Protein AF-A0A3D0V8C4-F1 (afdb_monomer)

Mean predicted aligned error: 8.17 Å

Secondary structure (DSSP, 8-state):
--GGG-BS---S-SS--SSSTTS-HHHHHHHHHTTHHHHHHTT--SEEEEEETTEEEEEEE-HHHHTTT-EEEEHHHHHHH-HHHHHHHTTSSS-TTSSHHHHHHHHH----EEEE--TT----S-EEEEEE--STTBPP-----

Nearest PDB structures (foldseek):
  4dn7-assembly1_B  TM=8.079E-01  e=2.703E-06  Methanosarcina mazei Go1
  5awf-assembly1_A  TM=8.847E-01  e=8.350E-05  Escherichia coli K-12
  5awg-assembly2_E  TM=8.746E-01  e=7.817E-05  Escherichia coli K-12
  5awf-assembly2_E  TM=8.867E-01  e=1.161E-04  Escherichia coli K-12
  5awg-assembly1_A  TM=8.619E-01  e=6.004E-05  Escherichia coli K-12

Structure (mmCIF, N/CA/C/O backbone):
data_AF-A0A3D0V8C4-F1
#
_entry.id   AF-A0A3D0V8C4-F1
#
loop_
_atom_site.group_PDB
_atom_site.id
_atom_site.type_symbol
_atom_site.label_atom_id
_atom_site.label_alt_id
_atom_site.label_comp_id
_atom_site.label_asym_id
_atom_site.label_entity_id
_atom_site.label_seq_id
_atom_site.pdbx_PDB_ins_code
_atom_site.Cartn_x
_atom_site.Cartn_y
_atom_site.Cartn_z
_atom_site.occupancy
_atom_site.B_iso_or_equiv
_atom_site.auth_seq_id
_atom_site.auth_comp_id
_atom_site.auth_asym_id
_atom_site.auth_atom_id
_atom_site.pdbx_PDB_model_num
ATOM 1 N N . ILE A 1 1 ? 7.780 2.989 -25.542 1.00 63.59 1 ILE A N 1
ATOM 2 C CA . ILE A 1 1 ? 8.418 2.446 -24.324 1.00 63.59 1 ILE A CA 1
ATOM 3 C C . ILE A 1 1 ? 9.055 1.133 -24.725 1.00 63.59 1 ILE A C 1
ATOM 5 O O . ILE A 1 1 ? 8.341 0.278 -25.242 1.00 63.59 1 ILE A O 1
ATOM 9 N N . ASP A 1 2 ? 10.371 1.038 -24.578 1.00 76.38 2 ASP A N 1
ATOM 10 C CA . ASP A 1 2 ? 11.096 -0.217 -24.735 1.00 76.38 2 ASP A CA 1
ATOM 11 C C . ASP A 1 2 ? 11.171 -0.888 -23.363 1.00 76.38 2 ASP A C 1
ATOM 13 O O . ASP A 1 2 ? 11.753 -0.332 -22.434 1.00 76.38 2 ASP A O 1
ATOM 17 N N . PHE A 1 3 ? 10.485 -2.019 -23.223 1.00 73.94 3 PHE A N 1
ATOM 18 C CA . PHE A 1 3 ? 10.324 -2.705 -21.944 1.00 73.94 3 PHE A CA 1
ATOM 19 C C . PHE A 1 3 ? 11.578 -3.497 -21.557 1.00 73.94 3 PHE A C 1
ATOM 21 O O . PHE A 1 3 ? 11.842 -3.649 -20.369 1.00 73.94 3 PHE A O 1
ATOM 28 N N . ASP A 1 4 ? 12.399 -3.896 -22.531 1.00 77.75 4 ASP A N 1
ATOM 29 C CA . ASP A 1 4 ? 13.630 -4.661 -22.291 1.00 77.75 4 ASP A CA 1
ATOM 30 C C . ASP A 1 4 ? 14.714 -3.815 -21.597 1.00 77.75 4 ASP A C 1
ATOM 32 O O . ASP A 1 4 ? 15.652 -4.347 -21.005 1.00 77.75 4 ASP A O 1
ATOM 36 N N . ASN A 1 5 ? 14.563 -2.488 -21.633 1.00 77.31 5 ASN A N 1
ATOM 37 C CA . ASN A 1 5 ? 15.463 -1.519 -21.010 1.00 77.31 5 ASN A CA 1
ATOM 38 C C . ASN A 1 5 ? 14.967 -0.998 -19.645 1.00 77.31 5 ASN A C 1
ATOM 40 O O . ASN A 1 5 ? 15.590 -0.102 -19.072 1.00 77.31 5 ASN A O 1
ATOM 44 N N . ILE A 1 6 ? 13.862 -1.536 -19.113 1.00 72.00 6 ILE A N 1
ATOM 45 C CA . ILE A 1 6 ? 13.305 -1.126 -17.816 1.00 72.00 6 ILE A CA 1
ATOM 46 C C . ILE A 1 6 ? 13.843 -2.027 -16.707 1.00 72.00 6 ILE A C 1
ATOM 48 O O . ILE A 1 6 ? 13.784 -3.254 -16.788 1.00 72.00 6 ILE A O 1
ATOM 52 N N . LYS A 1 7 ? 14.306 -1.418 -15.612 1.00 68.31 7 LYS A N 1
ATOM 53 C CA . LYS A 1 7 ? 14.525 -2.147 -14.359 1.00 68.31 7 LYS A CA 1
ATOM 54 C C . LYS A 1 7 ? 13.193 -2.267 -13.621 1.00 68.31 7 LYS A C 1
ATOM 56 O O . LYS A 1 7 ? 12.633 -1.259 -13.197 1.00 68.31 7 LYS A O 1
ATOM 61 N N . TYR A 1 8 ? 12.699 -3.497 -13.501 1.00 74.88 8 TYR A N 1
ATOM 62 C CA . TYR A 1 8 ? 11.405 -3.813 -12.879 1.00 74.88 8 TYR A CA 1
ATOM 63 C C . TYR A 1 8 ? 11.434 -3.839 -11.352 1.00 74.88 8 TYR A C 1
ATOM 65 O O . TYR A 1 8 ? 10.387 -3.762 -10.725 1.00 74.88 8 TYR A O 1
ATOM 73 N N . PHE A 1 9 ? 12.622 -3.970 -10.765 1.00 67.06 9 PHE A N 1
ATOM 74 C CA . PHE A 1 9 ? 12.807 -3.994 -9.324 1.00 67.06 9 PHE A CA 1
ATOM 75 C C . PHE A 1 9 ? 14.164 -3.389 -8.977 1.00 67.06 9 PHE A C 1
ATOM 77 O O . PHE A 1 9 ? 15.188 -3.764 -9.561 1.00 67.06 9 PHE A O 1
ATOM 84 N N . VAL A 1 10 ? 14.174 -2.458 -8.030 1.00 63.00 10 VAL A N 1
ATOM 85 C CA . VAL A 1 10 ? 15.388 -1.844 -7.488 1.00 63.00 10 VAL A CA 1
ATOM 86 C C . VAL A 1 10 ? 15.229 -1.755 -5.976 1.00 63.00 10 VAL A C 1
ATOM 88 O O . VAL A 1 10 ? 14.312 -1.102 -5.486 1.00 63.00 10 VAL A O 1
ATOM 91 N N . ARG A 1 11 ? 16.138 -2.399 -5.232 1.00 59.59 11 ARG A N 1
ATOM 92 C CA . ARG A 1 11 ? 16.220 -2.205 -3.779 1.00 59.59 11 ARG A CA 1
ATOM 93 C C . ARG A 1 11 ? 16.910 -0.888 -3.489 1.00 59.59 11 ARG A C 1
ATOM 95 O O . ARG A 1 11 ? 18.038 -0.675 -3.936 1.00 59.59 11 ARG A O 1
ATOM 102 N N . SER A 1 12 ? 16.243 -0.034 -2.732 1.00 53.59 12 SER A N 1
ATOM 103 C CA . SER A 1 12 ? 16.799 1.223 -2.240 1.00 53.59 12 SER A CA 1
ATOM 104 C C . SER A 1 12 ? 17.583 1.067 -0.947 1.00 53.59 12 SER A C 1
ATOM 106 O O . SER A 1 12 ? 18.472 1.872 -0.678 1.00 53.59 12 SER A O 1
ATOM 108 N N . THR A 1 13 ? 17.271 0.052 -0.141 1.00 55.66 13 THR A N 1
ATOM 109 C CA . THR A 1 13 ? 17.910 -0.185 1.155 1.00 55.66 13 THR A CA 1
ATOM 110 C C . THR A 1 13 ? 18.109 -1.684 1.383 1.00 55.66 13 THR A C 1
ATOM 112 O O . THR A 1 13 ? 17.425 -2.521 0.805 1.00 55.66 13 THR A O 1
ATOM 115 N N . GLU A 1 14 ? 19.084 -2.066 2.214 1.00 54.50 14 GLU A N 1
ATOM 116 C CA . GLU A 1 14 ? 19.248 -3.480 2.596 1.00 54.50 14 GLU A CA 1
ATOM 117 C C . GLU A 1 14 ? 18.218 -3.929 3.649 1.00 54.50 14 GLU A C 1
ATOM 119 O O . GLU A 1 14 ? 18.060 -5.131 3.875 1.00 54.50 14 GLU A O 1
ATOM 124 N N . LYS A 1 15 ? 17.546 -2.981 4.322 1.00 58.66 15 LYS A N 1
ATOM 125 C CA . LYS A 1 15 ? 16.597 -3.224 5.419 1.00 58.66 15 LYS A CA 1
ATOM 126 C C . LYS A 1 15 ? 15.486 -2.170 5.444 1.00 58.66 15 LYS A C 1
ATOM 128 O O . LYS A 1 15 ? 15.733 -1.006 5.124 1.00 58.66 15 LYS A O 1
ATOM 133 N N . GLN A 1 16 ? 14.294 -2.583 5.878 1.00 62.38 16 GLN A N 1
ATOM 134 C CA . GLN A 1 16 ? 13.219 -1.674 6.283 1.00 62.38 16 GLN A CA 1
ATOM 135 C C . GLN A 1 16 ? 13.609 -0.974 7.592 1.00 62.38 16 GLN A C 1
ATOM 137 O O . GLN A 1 16 ? 14.170 -1.615 8.487 1.00 62.38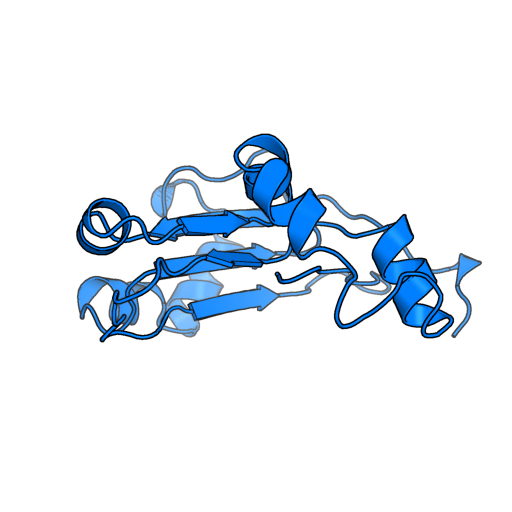 16 GLN A O 1
ATOM 142 N N . ALA A 1 17 ? 13.341 0.329 7.697 1.00 66.81 17 ALA A N 1
ATOM 143 C CA . ALA A 1 17 ? 13.559 1.069 8.932 1.00 66.81 17 ALA A CA 1
ATOM 144 C C . ALA A 1 17 ? 12.388 0.806 9.887 1.00 66.81 17 ALA A C 1
ATOM 146 O O . ALA A 1 17 ? 11.228 0.918 9.497 1.00 66.81 17 ALA A O 1
ATOM 147 N N . ALA A 1 18 ? 12.693 0.441 11.133 1.00 66.75 18 ALA A N 1
ATOM 148 C CA . ALA A 1 18 ? 11.670 0.212 12.153 1.00 66.75 18 ALA A CA 1
ATOM 149 C C . ALA A 1 18 ? 11.218 1.521 12.814 1.00 66.75 18 ALA A C 1
ATOM 151 O O . ALA A 1 18 ? 10.103 1.613 13.318 1.00 66.75 18 ALA A O 1
ATOM 152 N N . THR A 1 19 ? 12.093 2.527 12.826 1.00 70.44 19 THR A N 1
ATOM 153 C CA . THR A 1 19 ? 11.845 3.832 13.439 1.00 70.44 19 THR A CA 1
ATOM 154 C C . THR A 1 19 ? 12.251 4.963 12.500 1.00 70.44 19 THR A C 1
ATOM 156 O O . THR A 1 19 ? 12.998 4.766 11.538 1.00 70.44 19 THR A O 1
ATOM 159 N N . TRP A 1 20 ? 11.770 6.172 12.786 1.00 72.00 20 TRP A N 1
ATOM 160 C CA . TRP A 1 20 ? 12.139 7.369 12.033 1.00 72.00 20 TRP A CA 1
ATOM 161 C C . TRP A 1 20 ? 13.653 7.631 12.067 1.00 72.00 20 TRP A C 1
ATOM 163 O O . TRP A 1 20 ? 14.251 8.051 11.075 1.00 72.00 20 TRP A O 1
ATOM 173 N N . GLU A 1 21 ? 14.296 7.362 13.203 1.00 76.19 21 GLU A N 1
ATOM 174 C CA . GLU A 1 21 ? 15.732 7.545 13.403 1.00 76.19 21 GLU A CA 1
ATOM 175 C C . GLU A 1 21 ? 16.576 6.574 12.566 1.00 76.19 21 GLU A C 1
ATOM 177 O O . GLU A 1 21 ? 17.690 6.935 12.166 1.00 76.19 21 GLU A O 1
ATOM 182 N N . ASP A 1 22 ? 16.024 5.393 12.267 1.00 75.75 22 ASP A N 1
ATOM 183 C CA . ASP A 1 22 ? 16.650 4.345 11.455 1.00 75.75 22 ASP A CA 1
ATOM 184 C C . ASP A 1 22 ? 16.625 4.657 9.948 1.00 75.75 22 ASP A C 1
ATOM 186 O O . ASP A 1 22 ? 17.295 3.979 9.165 1.00 75.75 22 ASP A O 1
ATOM 190 N N . LEU A 1 23 ? 15.880 5.684 9.518 1.00 73.88 23 LEU A N 1
ATOM 191 C CA . LEU A 1 23 ? 15.827 6.074 8.112 1.00 73.88 23 LEU A CA 1
ATOM 192 C C . LEU A 1 23 ? 17.164 6.676 7.643 1.00 73.88 23 LEU A C 1
ATOM 194 O O . LEU A 1 23 ? 17.728 7.543 8.330 1.00 73.88 23 LEU A O 1
ATOM 198 N N . PRO A 1 24 ? 17.636 6.310 6.434 1.00 77.81 24 PRO A N 1
ATOM 199 C CA . PRO A 1 24 ? 18.729 7.003 5.761 1.00 77.81 24 PRO A CA 1
ATOM 200 C C . PRO A 1 24 ? 18.534 8.525 5.755 1.00 77.81 24 PRO A C 1
ATOM 202 O O . PRO A 1 24 ? 17.416 9.036 5.637 1.00 77.81 24 PRO A O 1
ATOM 205 N N . GLU A 1 25 ? 19.632 9.262 5.918 1.00 78.81 25 GLU A N 1
ATOM 206 C CA . GLU A 1 25 ? 19.615 10.717 6.111 1.00 78.81 25 GLU A CA 1
ATOM 207 C C . GLU A 1 25 ? 18.964 11.465 4.933 1.00 78.81 25 GLU A C 1
ATOM 209 O O . GLU A 1 25 ? 18.209 12.417 5.124 1.00 78.81 25 GLU A O 1
ATOM 214 N N . ASP A 1 26 ? 19.194 11.009 3.705 1.00 76.06 26 ASP A N 1
ATOM 215 C CA . ASP A 1 26 ? 18.615 11.561 2.479 1.00 76.06 26 ASP A CA 1
ATOM 216 C C . ASP A 1 26 ? 17.085 11.390 2.409 1.00 76.06 26 ASP A C 1
ATOM 218 O O . ASP A 1 26 ? 16.364 12.322 2.019 1.00 76.06 26 ASP A O 1
ATOM 222 N N . ILE A 1 27 ? 16.579 10.233 2.846 1.00 75.25 27 ILE A N 1
ATOM 223 C CA . ILE A 1 27 ? 15.142 9.942 2.935 1.00 75.25 27 ILE A CA 1
ATOM 224 C C . ILE A 1 27 ? 14.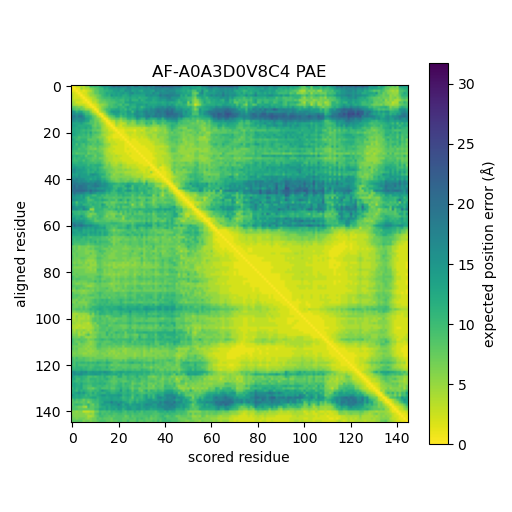504 10.818 4.015 1.00 75.25 27 ILE A C 1
ATOM 226 O O . ILE A 1 27 ? 13.549 11.549 3.736 1.00 75.25 27 ILE A O 1
ATOM 230 N N . ARG A 1 28 ? 15.090 10.829 5.215 1.00 77.88 28 ARG A N 1
ATOM 231 C CA . ARG A 1 28 ? 14.624 11.618 6.363 1.00 77.88 28 ARG A CA 1
ATOM 232 C C . ARG A 1 28 ? 14.526 13.106 6.038 1.00 77.88 28 ARG A C 1
ATOM 234 O O . ARG A 1 28 ? 13.466 13.701 6.203 1.00 77.88 28 ARG A O 1
ATOM 241 N N . ASN A 1 29 ? 15.586 13.682 5.470 1.00 82.69 29 ASN A N 1
ATOM 242 C CA . ASN A 1 29 ? 15.630 15.087 5.054 1.00 82.69 29 ASN A CA 1
ATOM 243 C C . ASN A 1 29 ? 14.539 15.436 4.035 1.00 82.69 29 ASN A C 1
ATOM 245 O O . ASN A 1 29 ? 14.057 16.568 3.976 1.00 82.69 29 ASN A O 1
ATOM 249 N N . THR A 1 30 ? 14.160 14.483 3.186 1.00 79.19 30 THR A N 1
ATOM 250 C CA . THR A 1 30 ? 13.060 14.698 2.249 1.00 79.19 30 THR A CA 1
ATOM 251 C C . THR A 1 30 ? 11.728 14.696 2.978 1.00 79.19 30 THR A C 1
ATOM 253 O O . THR A 1 30 ? 10.920 15.596 2.763 1.00 79.19 30 THR A O 1
ATOM 256 N N . TYR A 1 31 ? 11.487 13.710 3.833 1.00 76.62 31 TYR A N 1
ATOM 257 C CA . TYR A 1 31 ? 10.224 13.606 4.552 1.00 76.62 31 TYR A CA 1
ATOM 258 C C . TYR A 1 31 ? 10.014 14.777 5.525 1.00 76.62 31 TYR A C 1
ATOM 260 O O . TYR A 1 31 ? 8.888 15.254 5.661 1.00 76.62 31 TYR A O 1
ATOM 268 N N . GLU A 1 32 ? 11.086 15.326 6.106 1.00 81.25 32 GLU A N 1
ATOM 269 C CA . GLU A 1 32 ? 11.041 16.595 6.846 1.00 81.25 32 GLU A CA 1
ATOM 270 C C . GLU A 1 32 ? 10.567 17.758 5.967 1.00 81.25 32 GLU A C 1
ATOM 272 O O . GLU A 1 32 ? 9.676 18.503 6.366 1.00 81.25 32 GLU A O 1
ATOM 277 N N . LYS A 1 33 ? 11.093 17.892 4.742 1.00 81.56 33 LYS A N 1
ATOM 278 C CA . LYS A 1 33 ? 10.651 18.934 3.793 1.00 81.56 33 LYS A CA 1
ATOM 279 C C . LYS A 1 33 ? 9.203 18.761 3.342 1.00 81.56 33 LYS A C 1
ATOM 281 O O . LYS A 1 33 ? 8.561 19.750 3.003 1.00 81.56 33 LYS A O 1
ATOM 286 N N . LEU A 1 34 ? 8.709 17.526 3.311 1.00 74.69 34 LEU A N 1
ATOM 287 C CA . LEU A 1 34 ? 7.309 17.218 3.021 1.00 74.69 34 LEU A CA 1
ATOM 288 C C . LEU A 1 34 ? 6.389 17.463 4.229 1.00 74.69 34 LEU A C 1
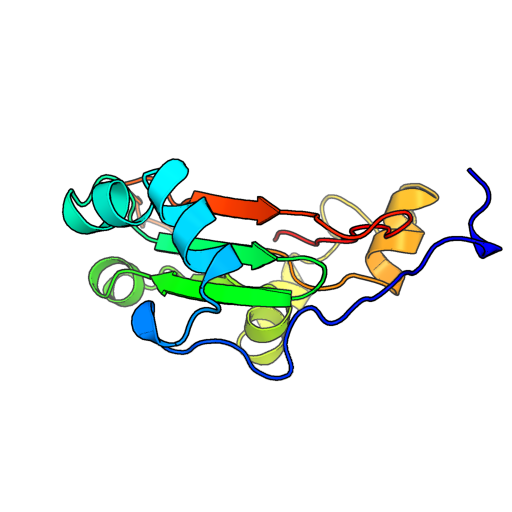ATOM 290 O O . LEU A 1 34 ? 5.173 17.424 4.070 1.00 74.69 34 LEU A O 1
ATOM 294 N N . GLY A 1 35 ? 6.943 17.726 5.416 1.00 74.75 35 GLY A N 1
ATOM 295 C CA . GLY A 1 35 ? 6.172 17.979 6.633 1.00 74.75 35 GLY A CA 1
ATOM 296 C C . GLY A 1 35 ? 5.566 16.723 7.264 1.00 74.75 35 GLY A C 1
ATOM 297 O O . GLY A 1 35 ? 4.672 16.841 8.099 1.00 74.75 35 GLY A O 1
ATOM 298 N N . ILE A 1 36 ? 6.047 15.524 6.909 1.00 75.38 36 ILE A N 1
ATOM 299 C CA . ILE A 1 36 ? 5.499 14.250 7.411 1.00 75.38 36 ILE A CA 1
ATOM 300 C C . ILE A 1 36 ? 5.576 14.160 8.950 1.00 75.38 36 ILE A C 1
ATOM 302 O O . ILE A 1 36 ? 4.536 13.925 9.569 1.00 75.38 36 ILE A O 1
ATOM 306 N N . PRO A 1 37 ? 6.720 14.452 9.609 1.00 72.62 37 PRO A N 1
ATOM 307 C CA . PRO A 1 37 ? 6.804 14.392 11.073 1.00 72.62 37 PRO A CA 1
ATOM 308 C C . PRO A 1 37 ? 5.870 15.370 11.780 1.00 72.62 37 PRO A C 1
ATOM 310 O O . PRO A 1 37 ? 5.379 15.101 12.874 1.00 72.62 37 PRO A O 1
ATOM 313 N N . GLU A 1 38 ? 5.653 16.543 11.184 1.00 73.31 38 GLU A N 1
ATOM 314 C CA . GLU A 1 38 ? 4.765 17.556 11.747 1.00 73.31 38 GLU A CA 1
ATOM 315 C C . GLU A 1 38 ? 3.302 17.125 11.623 1.00 73.31 38 GLU A C 1
ATOM 317 O O . GLU A 1 38 ? 2.544 17.275 12.584 1.00 73.31 38 GLU A O 1
ATOM 322 N N . ALA A 1 39 ? 2.924 16.526 10.490 1.00 68.50 39 ALA A N 1
ATOM 323 C CA . ALA A 1 39 ? 1.598 15.962 10.278 1.00 68.50 39 ALA A CA 1
ATOM 324 C C . ALA A 1 39 ? 1.296 14.821 11.265 1.00 68.50 39 ALA A C 1
ATOM 326 O O . ALA A 1 39 ? 0.213 14.805 11.859 1.00 68.50 39 ALA A O 1
ATOM 327 N N . GLU A 1 40 ? 2.257 13.920 11.503 1.00 67.94 40 GLU A N 1
ATOM 328 C CA . GLU A 1 40 ? 2.132 12.840 12.491 1.00 67.94 40 GLU A CA 1
ATOM 329 C C . GLU A 1 40 ? 2.020 13.382 13.923 1.00 67.94 40 GLU A C 1
ATOM 331 O O . GLU A 1 40 ? 1.068 13.057 14.638 1.00 67.94 40 GLU A O 1
ATOM 336 N N . ARG A 1 41 ? 2.930 14.277 14.346 1.00 69.06 41 ARG A N 1
ATOM 337 C CA . ARG A 1 41 ? 2.899 14.879 15.697 1.00 69.06 41 ARG A CA 1
ATOM 338 C C . ARG A 1 41 ? 1.627 15.677 15.957 1.00 69.06 41 ARG A C 1
ATOM 340 O O . ARG A 1 41 ? 1.099 15.645 17.067 1.00 69.06 41 ARG A O 1
ATOM 347 N N . SER A 1 42 ? 1.129 16.378 14.942 1.00 65.88 42 SER A N 1
ATOM 348 C CA . SER A 1 42 ? -0.099 17.175 15.024 1.00 65.88 42 SER A CA 1
ATOM 349 C C . SER A 1 42 ? -1.367 16.323 14.928 1.00 65.88 42 SER A C 1
ATOM 351 O O . SER A 1 42 ? -2.467 16.871 14.987 1.00 65.88 42 SER A O 1
ATOM 353 N N . ARG A 1 43 ? -1.233 14.992 14.794 1.00 61.28 43 ARG A N 1
ATOM 354 C CA . ARG A 1 43 ? -2.335 14.036 14.587 1.00 61.28 43 ARG A CA 1
ATOM 355 C C . ARG A 1 43 ? -3.225 14.394 13.392 1.00 61.28 43 ARG A C 1
ATOM 357 O O . ARG A 1 43 ? -4.418 14.101 13.402 1.00 61.28 43 ARG A O 1
ATOM 364 N N . LEU A 1 44 ? -2.653 15.035 12.374 1.00 58.53 44 LEU A N 1
ATOM 365 C CA . LEU A 1 44 ? -3.358 15.392 11.139 1.00 58.53 44 LEU A CA 1
ATOM 366 C C . LEU A 1 44 ? -3.523 14.186 10.207 1.00 58.53 44 LEU A C 1
ATOM 368 O O . LEU A 1 44 ? -4.354 14.217 9.303 1.00 58.53 44 LEU A O 1
ATOM 372 N N . VAL A 1 45 ? -2.742 13.132 10.441 1.00 56.53 45 VAL A N 1
ATOM 373 C CA . VAL A 1 45 ? -2.771 11.861 9.716 1.00 56.53 45 VAL A CA 1
ATOM 374 C C . VAL A 1 45 ? -2.823 10.711 10.712 1.00 56.53 45 VAL A C 1
ATOM 376 O O . VAL A 1 45 ? -2.242 10.807 11.796 1.00 56.53 45 VAL A O 1
ATOM 379 N N . SER A 1 46 ? -3.543 9.642 10.368 1.00 54.31 46 SER A N 1
ATOM 380 C CA . SER A 1 46 ? -3.697 8.482 11.261 1.00 54.31 46 SER A CA 1
ATOM 381 C C . SER A 1 46 ? -2.898 7.249 10.870 1.00 54.31 46 SER A C 1
ATOM 383 O O . SER A 1 46 ? -2.864 6.268 11.611 1.00 54.31 46 SER A O 1
ATOM 385 N N . GLY A 1 47 ? -2.203 7.333 9.748 1.00 58.34 47 GLY A N 1
ATOM 386 C CA . GLY A 1 47 ? -1.167 6.393 9.386 1.00 58.34 47 GLY A CA 1
ATOM 387 C C . GLY A 1 47 ? -0.349 6.961 8.244 1.00 58.34 47 GLY A C 1
ATOM 388 O O . GLY A 1 47 ? -0.901 7.635 7.365 1.00 58.34 47 GLY A O 1
ATOM 389 N N . VAL A 1 48 ? 0.949 6.681 8.269 1.00 61.66 48 VAL A N 1
ATOM 390 C CA . VAL A 1 48 ? 1.883 7.026 7.203 1.00 61.66 48 VAL A CA 1
ATOM 391 C C . VAL A 1 48 ? 2.564 5.752 6.727 1.00 61.66 48 VAL A C 1
ATOM 393 O O . VAL A 1 48 ? 3.287 5.099 7.476 1.00 61.66 48 VAL A O 1
ATOM 396 N N . ALA A 1 49 ? 2.341 5.412 5.460 1.00 59.50 49 ALA A N 1
ATOM 397 C CA . ALA A 1 49 ? 3.1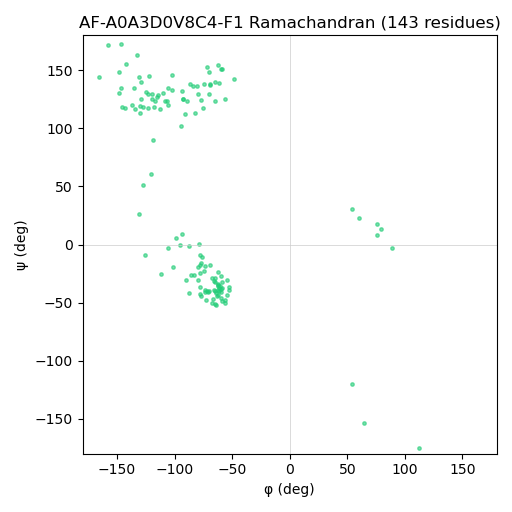58 4.442 4.743 1.00 59.50 49 ALA A CA 1
ATOM 398 C C . ALA A 1 49 ? 4.030 5.209 3.751 1.00 59.50 49 ALA A C 1
ATOM 400 O O . ALA A 1 49 ? 3.515 5.966 2.927 1.00 59.50 49 ALA A O 1
ATOM 401 N N . ALA A 1 50 ? 5.344 5.047 3.836 1.00 61.41 50 ALA A N 1
ATOM 402 C CA . ALA A 1 50 ? 6.274 5.716 2.947 1.00 61.41 50 ALA A CA 1
ATOM 403 C C . ALA A 1 50 ? 7.060 4.677 2.144 1.00 61.41 50 ALA A C 1
ATOM 405 O O . ALA A 1 50 ? 7.786 3.846 2.695 1.00 61.41 50 ALA A O 1
ATOM 406 N N . GLN A 1 51 ? 6.890 4.729 0.827 1.00 59.38 51 GLN A N 1
ATOM 407 C CA . GLN A 1 51 ? 7.564 3.881 -0.139 1.00 59.38 51 GLN A CA 1
ATOM 408 C C . GLN A 1 51 ? 8.636 4.669 -0.876 1.00 59.38 51 GLN A C 1
ATOM 410 O O . GLN A 1 51 ? 8.416 5.793 -1.341 1.00 59.38 51 GLN A O 1
ATOM 415 N N . TYR A 1 52 ? 9.800 4.047 -0.996 1.00 58.78 52 TYR A N 1
ATOM 416 C CA . TYR A 1 52 ? 10.928 4.582 -1.726 1.00 58.78 52 TYR A CA 1
ATOM 417 C C . TYR A 1 52 ? 11.432 3.508 -2.694 1.00 58.78 52 TYR A C 1
ATOM 419 O O . TYR A 1 52 ? 11.682 2.369 -2.308 1.00 58.78 52 TYR A O 1
ATOM 427 N N . GLU A 1 53 ? 11.519 3.859 -3.975 1.00 66.06 53 GLU A N 1
ATOM 428 C CA . GLU A 1 53 ? 11.743 2.910 -5.070 1.00 66.06 53 GLU A CA 1
ATOM 429 C C . GLU A 1 53 ? 10.716 1.754 -5.068 1.00 66.06 53 GLU A C 1
ATOM 431 O O . GLU A 1 53 ? 9.508 1.972 -5.197 1.00 66.06 53 GLU A O 1
ATOM 436 N N . SER A 1 54 ? 11.180 0.508 -4.943 1.00 54.88 54 SER A N 1
ATOM 437 C CA . SER A 1 54 ? 10.346 -0.699 -4.965 1.00 54.88 54 SER A CA 1
ATOM 438 C C . SER A 1 54 ? 9.938 -1.195 -3.568 1.00 54.88 54 SER A C 1
ATOM 440 O O . SER A 1 54 ? 9.252 -2.210 -3.485 1.00 54.88 54 SER A O 1
ATOM 442 N N . GLU A 1 55 ? 10.352 -0.528 -2.481 1.00 59.09 55 GLU A N 1
ATOM 443 C CA . GLU A 1 55 ? 10.181 -1.025 -1.107 1.00 59.09 55 GLU A CA 1
ATOM 444 C C . GLU A 1 55 ? 9.538 0.011 -0.173 1.00 59.09 55 GLU A C 1
ATOM 446 O O . GLU A 1 55 ? 9.850 1.205 -0.198 1.00 59.09 55 GLU A O 1
ATOM 451 N N . VAL A 1 56 ? 8.642 -0.457 0.698 1.00 60.78 56 VAL A N 1
ATOM 452 C CA . VAL A 1 56 ? 8.113 0.358 1.798 1.00 60.78 56 VAL A CA 1
ATOM 453 C C . VAL A 1 56 ? 9.181 0.457 2.881 1.00 60.78 56 VAL A C 1
ATOM 455 O O . VAL A 1 56 ? 9.607 -0.558 3.432 1.00 60.78 56 VAL A O 1
ATOM 458 N N . VAL A 1 57 ? 9.641 1.680 3.152 1.00 60.78 57 VAL A N 1
ATOM 459 C CA . VAL A 1 57 ? 10.775 1.966 4.046 1.00 60.78 57 VAL A CA 1
ATOM 460 C C . VAL A 1 57 ? 10.342 2.447 5.426 1.00 60.78 57 VAL A C 1
ATOM 462 O O . VAL A 1 57 ? 11.139 2.365 6.355 1.00 60.78 57 VAL A O 1
ATOM 465 N N . TYR A 1 58 ? 9.104 2.927 5.564 1.00 59.88 58 TYR A N 1
ATOM 466 C CA . TYR A 1 58 ? 8.529 3.380 6.827 1.00 59.88 58 TYR A CA 1
ATOM 467 C C . TYR A 1 58 ? 7.035 3.083 6.867 1.00 59.88 58 TYR A C 1
ATOM 469 O O . TYR A 1 58 ? 6.316 3.357 5.901 1.00 59.88 58 TYR A O 1
ATOM 477 N N . HIS A 1 59 ? 6.572 2.546 7.989 1.00 63.97 59 HIS A N 1
ATOM 478 C CA . HIS A 1 59 ? 5.167 2.265 8.211 1.00 63.97 59 HIS A CA 1
ATOM 479 C C . HIS A 1 59 ? 4.814 2.540 9.673 1.00 63.97 59 HIS A C 1
ATOM 481 O O . HIS A 1 59 ? 5.345 1.888 10.570 1.00 63.97 59 HIS A O 1
ATOM 487 N N . GLN A 1 60 ? 3.921 3.498 9.912 1.00 66.00 60 GLN A N 1
ATOM 488 C CA . GLN A 1 60 ? 3.370 3.758 11.236 1.00 66.00 60 GLN A CA 1
ATOM 489 C C . GLN A 1 60 ? 1.858 3.934 11.131 1.00 66.00 60 GLN A C 1
ATOM 491 O O . GLN A 1 60 ? 1.373 4.881 10.511 1.00 66.00 60 GLN A O 1
ATOM 496 N N . ILE A 1 61 ? 1.110 3.032 11.761 1.00 67.62 61 ILE A N 1
ATOM 497 C CA . ILE A 1 61 ? -0.325 3.180 12.001 1.00 67.62 61 ILE A CA 1
ATOM 498 C C . ILE A 1 61 ? -0.533 3.598 13.459 1.00 67.62 61 ILE A C 1
ATOM 500 O O . ILE A 1 61 ? 0.234 3.224 14.348 1.00 67.62 61 ILE A O 1
ATOM 504 N N . ARG A 1 62 ? -1.548 4.421 13.728 1.00 69.12 62 ARG A N 1
ATOM 505 C CA . ARG A 1 62 ? -1.905 4.727 15.114 1.00 69.12 62 ARG A CA 1
ATOM 506 C C . ARG A 1 62 ? -2.613 3.545 15.778 1.00 69.12 62 ARG A C 1
ATOM 508 O O . ARG A 1 62 ? -3.559 2.990 15.220 1.00 69.12 62 ARG A O 1
ATOM 515 N N . GLU A 1 63 ? -2.243 3.279 17.029 1.00 74.00 63 GLU A N 1
ATOM 516 C CA . GLU A 1 63 ? -2.820 2.216 17.868 1.00 74.00 63 GLU A CA 1
ATOM 517 C C . GLU A 1 63 ? -4.355 2.294 17.992 1.00 74.00 63 GLU A C 1
ATOM 519 O O . GLU A 1 63 ? -5.026 1.274 18.129 1.00 74.00 63 GLU A O 1
ATOM 524 N N . ASP A 1 64 ? -4.957 3.489 17.930 1.00 75.19 64 ASP A N 1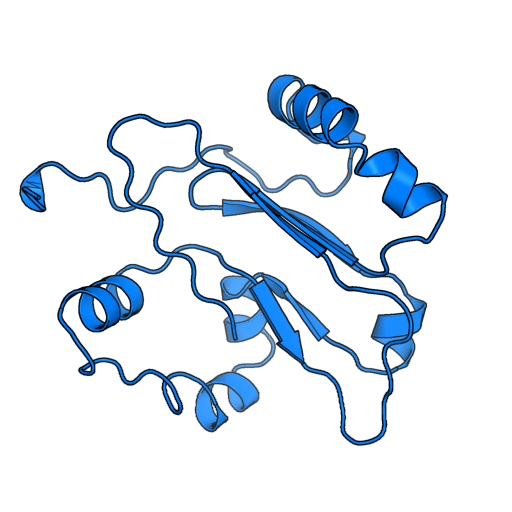
ATOM 525 C CA . ASP A 1 64 ? -6.415 3.636 18.019 1.00 75.19 64 ASP A CA 1
ATOM 526 C C . ASP A 1 64 ? -7.161 3.205 16.751 1.00 75.19 64 ASP A C 1
ATOM 528 O O . ASP A 1 64 ? -8.342 2.867 16.838 1.00 75.19 64 ASP A O 1
ATOM 532 N N . LEU A 1 65 ? -6.503 3.193 15.588 1.00 79.19 65 LEU A N 1
ATOM 533 C CA . LEU A 1 65 ? -7.062 2.600 14.372 1.00 79.19 65 LEU A CA 1
ATOM 534 C C . LEU A 1 65 ? -6.943 1.076 14.398 1.00 79.19 65 LEU A C 1
ATOM 536 O O . LEU A 1 65 ? -7.917 0.386 14.091 1.00 79.19 65 LEU A O 1
ATOM 540 N N . GLU A 1 66 ? -5.799 0.554 14.843 1.00 83.19 66 GLU A N 1
ATOM 541 C CA . GLU A 1 66 ? -5.612 -0.888 15.042 1.00 83.19 66 GLU A CA 1
ATOM 542 C C . GLU A 1 66 ? -6.624 -1.444 16.050 1.00 83.19 66 GLU A C 1
ATOM 544 O O . GLU A 1 66 ? -7.240 -2.482 15.813 1.00 83.19 66 GLU A O 1
ATOM 549 N N . ALA A 1 67 ? -6.890 -0.712 17.139 1.00 85.94 67 ALA A N 1
ATOM 550 C CA . ALA A 1 67 ? -7.900 -1.077 18.133 1.00 85.94 67 ALA A CA 1
ATOM 551 C C . ALA A 1 67 ? -9.329 -1.127 17.560 1.00 85.94 67 ALA A C 1
ATOM 553 O O . ALA A 1 67 ? -10.189 -1.823 18.101 1.00 85.94 67 ALA A O 1
ATOM 554 N N . GLN A 1 68 ? -9.593 -0.408 16.466 1.00 88.44 68 GLN A N 1
ATOM 555 C CA . GLN A 1 68 ? -10.856 -0.461 15.724 1.00 88.44 68 GLN A CA 1
ATOM 556 C C . GLN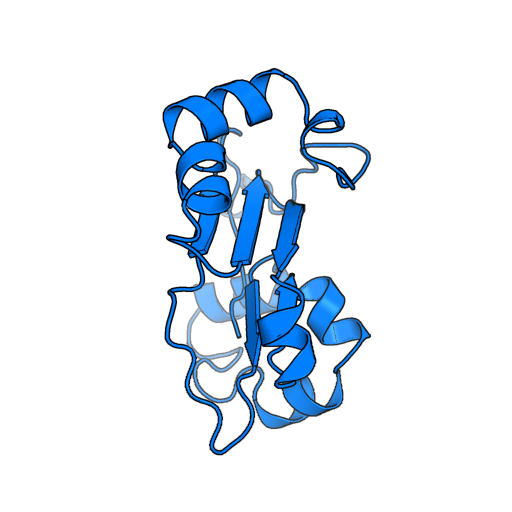 A 1 68 ? -10.870 -1.561 14.650 1.00 88.44 68 GLN A C 1
ATOM 558 O O . GLN A 1 68 ? -11.880 -1.745 13.972 1.00 88.44 68 GLN A O 1
ATOM 563 N N . GLY A 1 69 ? -9.774 -2.308 14.499 1.00 89.88 69 GLY A N 1
ATOM 564 C CA . GLY A 1 69 ? -9.609 -3.363 13.503 1.00 89.88 69 GLY A CA 1
ATOM 565 C C . GLY A 1 69 ? -9.281 -2.848 12.103 1.00 89.88 69 GLY A C 1
ATOM 566 O O . GLY A 1 69 ? -9.398 -3.608 11.143 1.00 89.88 69 GLY A O 1
ATOM 567 N N . VAL A 1 70 ? -8.912 -1.571 11.962 1.00 91.19 70 VAL A N 1
ATOM 568 C CA . VAL A 1 70 ? -8.414 -1.037 10.692 1.00 91.19 70 VAL A CA 1
ATOM 569 C C . VAL A 1 70 ? -7.040 -1.633 10.432 1.00 91.19 70 VAL A C 1
ATOM 571 O O . VAL A 1 70 ? -6.165 -1.576 11.292 1.00 91.19 70 VAL A O 1
ATOM 574 N N . ILE A 1 71 ? -6.854 -2.173 9.233 1.00 90.50 71 ILE A N 1
ATOM 575 C CA . ILE A 1 71 ? -5.567 -2.685 8.776 1.00 90.50 71 ILE A CA 1
ATOM 576 C C . ILE A 1 71 ? -5.034 -1.675 7.774 1.00 90.50 71 ILE A C 1
ATOM 578 O O . ILE A 1 71 ? -5.678 -1.406 6.760 1.00 90.50 71 ILE A O 1
ATOM 582 N N . PHE A 1 72 ? -3.870 -1.111 8.058 1.00 88.31 72 PHE A N 1
ATOM 583 C CA . PHE A 1 72 ? -3.101 -0.340 7.096 1.00 88.31 72 PHE A CA 1
ATOM 584 C C . PHE A 1 72 ? -1.707 -0.937 7.100 1.00 88.31 72 PHE A C 1
ATOM 586 O O . PHE A 1 72 ? -1.095 -0.965 8.152 1.00 88.31 72 PHE A O 1
ATOM 593 N N . LEU A 1 73 ? -1.251 -1.471 5.971 1.00 85.62 73 LEU A N 1
ATOM 594 C CA . LEU A 1 73 ? 0.031 -2.171 5.833 1.00 85.62 73 LEU A CA 1
ATOM 595 C C . LEU A 1 73 ? 0.602 -1.916 4.433 1.00 85.62 73 LEU A C 1
ATOM 597 O O . LEU A 1 73 ? -0.076 -1.352 3.568 1.00 85.62 73 LEU A O 1
ATOM 601 N N . ASP A 1 74 ? 1.838 -2.342 4.179 1.00 85.88 74 ASP A N 1
ATOM 602 C CA . ASP A 1 74 ? 2.287 -2.545 2.801 1.00 85.88 74 ASP A CA 1
ATOM 603 C C . ASP A 1 74 ? 1.611 -3.781 2.186 1.00 85.88 74 ASP A C 1
ATOM 605 O O . ASP A 1 74 ? 1.223 -4.720 2.887 1.00 85.88 74 ASP A O 1
ATOM 609 N N . THR A 1 75 ? 1.458 -3.781 0.863 1.00 89.56 75 THR A N 1
ATOM 610 C CA . THR A 1 75 ? 0.710 -4.828 0.149 1.00 89.56 75 THR A CA 1
ATOM 611 C C . THR A 1 75 ? 1.328 -6.217 0.295 1.00 89.56 75 THR A C 1
ATOM 613 O O . THR A 1 75 ? 0.595 -7.203 0.374 1.00 89.56 75 THR A O 1
ATOM 616 N N . ASP A 1 76 ? 2.658 -6.318 0.363 1.00 88.62 76 ASP A N 1
ATOM 617 C CA . ASP A 1 76 ? 3.356 -7.603 0.446 1.00 88.62 76 ASP A CA 1
ATOM 618 C C . ASP A 1 76 ? 3.199 -8.236 1.839 1.00 88.62 76 ASP A C 1
ATOM 620 O O . ASP A 1 76 ? 3.002 -9.452 1.961 1.00 88.62 76 ASP A O 1
ATOM 624 N N . THR A 1 77 ? 3.240 -7.421 2.895 1.00 88.62 77 THR A N 1
ATOM 625 C CA . THR A 1 77 ? 2.929 -7.832 4.270 1.00 88.62 77 THR A CA 1
ATOM 626 C C . THR A 1 77 ? 1.455 -8.188 4.409 1.00 88.62 77 THR A C 1
ATOM 628 O O . THR A 1 77 ? 1.139 -9.272 4.897 1.00 88.62 77 THR A O 1
ATOM 631 N N . ALA A 1 78 ? 0.548 -7.357 3.894 1.00 92.38 78 ALA A N 1
ATOM 632 C CA . ALA A 1 78 ? -0.885 -7.621 3.964 1.00 92.38 78 ALA A CA 1
ATOM 633 C C . ALA A 1 78 ? -1.293 -8.911 3.241 1.00 92.38 78 ALA A C 1
ATOM 635 O O . ALA A 1 78 ? -2.100 -9.673 3.763 1.00 92.38 78 ALA A O 1
ATOM 636 N N . LEU A 1 79 ? -0.706 -9.207 2.077 1.00 93.50 79 LEU A N 1
ATOM 637 C CA . LEU A 1 79 ? -0.952 -10.467 1.371 1.00 93.50 79 LEU A CA 1
ATOM 638 C C . LEU A 1 79 ? -0.500 -11.681 2.195 1.00 93.50 79 LEU A C 1
ATOM 640 O O . LEU A 1 79 ? -1.125 -12.740 2.139 1.00 93.50 79 LEU A O 1
ATOM 644 N N . ARG A 1 80 ? 0.597 -11.544 2.948 1.00 93.75 80 ARG A N 1
ATOM 645 C CA . ARG A 1 80 ? 1.138 -12.612 3.796 1.00 93.75 80 ARG A CA 1
ATOM 646 C C . ARG A 1 80 ? 0.289 -12.842 5.044 1.00 93.75 80 ARG A C 1
ATOM 648 O O . ARG A 1 80 ? 0.110 -13.993 5.434 1.00 93.75 80 ARG A O 1
ATOM 655 N N . GLU A 1 81 ? -0.185 -11.769 5.668 1.00 95.25 81 GLU A N 1
ATOM 656 C CA . GLU A 1 81 ? -0.892 -11.806 6.954 1.00 95.25 81 GLU A CA 1
ATOM 657 C C . GLU A 1 81 ? -2.409 -11.971 6.810 1.00 95.25 81 GLU A C 1
ATOM 659 O O . GLU A 1 81 ? -3.027 -12.616 7.655 1.00 95.25 81 GLU A O 1
ATOM 664 N N . HIS A 1 82 ? -2.987 -11.463 5.718 1.00 96.12 82 HIS A N 1
ATOM 665 C CA . HIS A 1 82 ? -4.426 -11.468 5.429 1.00 96.12 82 HIS A CA 1
ATOM 666 C C . HIS A 1 82 ? -4.754 -12.052 4.040 1.00 96.12 82 HIS A C 1
ATOM 668 O O . HIS A 1 82 ? -5.462 -11.420 3.240 1.00 96.12 82 HIS A O 1
ATOM 674 N N . PRO A 1 83 ? -4.252 -13.254 3.692 1.00 96.69 83 PRO A N 1
ATOM 675 C CA . PRO A 1 83 ? -4.438 -13.836 2.363 1.00 96.69 83 PRO A CA 1
ATOM 676 C C . PRO A 1 83 ? -5.913 -14.042 1.992 1.00 96.69 83 PRO A C 1
ATOM 678 O O . PRO A 1 83 ? -6.254 -14.029 0.811 1.00 96.69 83 PRO A O 1
ATOM 681 N N . GLU A 1 84 ? -6.799 -14.219 2.971 1.00 97.12 84 GLU A N 1
ATOM 682 C CA . GLU A 1 84 ? -8.241 -14.363 2.775 1.00 97.12 84 GLU A CA 1
ATOM 683 C C . GLU A 1 84 ? -8.880 -13.120 2.146 1.00 97.12 84 GLU A C 1
ATOM 685 O O . GLU A 1 84 ? -9.709 -13.251 1.247 1.00 97.12 84 GLU A O 1
ATOM 690 N N . ILE A 1 85 ? -8.441 -11.920 2.540 1.00 96.12 85 ILE A N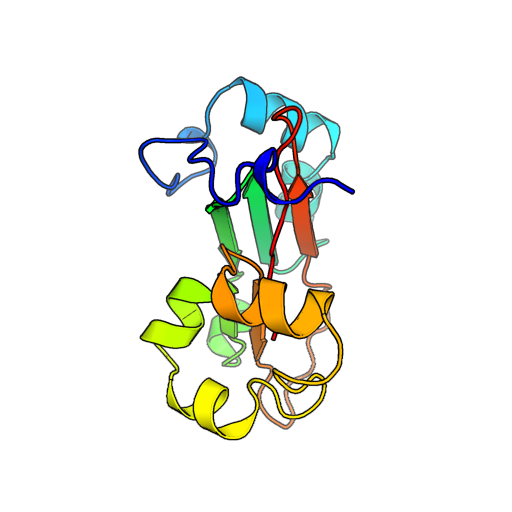 1
ATOM 691 C CA . ILE A 1 85 ? -8.954 -10.663 1.982 1.00 96.12 85 ILE A CA 1
ATOM 692 C C . ILE A 1 85 ? -8.479 -10.521 0.535 1.00 96.12 85 ILE A C 1
ATOM 694 O O . ILE A 1 85 ? -9.243 -10.141 -0.353 1.00 96.12 85 ILE A O 1
ATOM 698 N N . PHE A 1 86 ? -7.230 -10.896 0.260 1.00 95.00 86 PHE A N 1
ATOM 699 C CA . PHE A 1 86 ? -6.701 -10.887 -1.100 1.00 95.00 86 PHE A CA 1
ATOM 700 C C . PHE A 1 86 ? -7.413 -11.905 -1.992 1.00 95.00 86 PHE A C 1
ATOM 702 O O . PHE A 1 86 ? -7.721 -11.591 -3.136 1.00 95.00 86 PHE A O 1
ATOM 709 N N . GLN A 1 87 ? -7.737 -13.096 -1.488 1.00 94.94 87 GLN A N 1
ATOM 710 C CA . GLN A 1 87 ? -8.528 -14.065 -2.251 1.00 94.94 87 GLN A CA 1
ATOM 711 C C . GLN A 1 87 ? -9.913 -13.526 -2.624 1.00 94.94 87 GLN A C 1
ATOM 713 O O . GLN A 1 87 ? -10.405 -13.829 -3.709 1.00 94.94 87 GLN A O 1
ATOM 718 N N . GLU A 1 88 ? -10.532 -12.738 -1.746 1.00 96.12 88 GLU A N 1
ATOM 719 C CA . GLU A 1 88 ? -11.854 -12.164 -1.986 1.00 96.12 88 GLU A CA 1
ATOM 720 C C . GLU A 1 88 ? -11.812 -10.969 -2.948 1.00 96.12 88 GLU A C 1
ATOM 722 O O . GLU A 1 88 ? -12.636 -10.891 -3.861 1.00 96.12 88 GLU A O 1
ATOM 727 N N . TYR A 1 89 ? -10.856 -10.050 -2.778 1.00 95.69 89 TYR A N 1
ATOM 728 C CA . TYR A 1 89 ? -10.891 -8.746 -3.450 1.00 95.69 89 TYR A CA 1
ATOM 729 C C . TYR A 1 89 ? -9.813 -8.537 -4.515 1.00 95.69 89 TYR A C 1
ATOM 731 O O . TYR A 1 89 ? -10.017 -7.739 -5.440 1.00 95.69 89 TYR A O 1
ATOM 739 N N . PHE A 1 90 ? -8.673 -9.224 -4.439 1.00 93.69 90 PHE A N 1
ATOM 740 C CA . PHE A 1 90 ? -7.543 -8.934 -5.316 1.00 93.69 90 PHE A CA 1
ATOM 741 C C . PHE A 1 90 ? -7.877 -9.228 -6.784 1.00 93.69 90 PHE A C 1
ATOM 743 O O . PHE A 1 90 ? -8.246 -10.337 -7.162 1.00 93.69 90 PHE A O 1
ATOM 750 N N . GLY A 1 91 ? -7.730 -8.212 -7.638 1.00 93.06 91 GLY A N 1
ATOM 751 C CA . GLY A 1 91 ? -7.978 -8.338 -9.077 1.00 93.06 91 GLY A CA 1
ATOM 752 C C . GLY A 1 91 ? -9.456 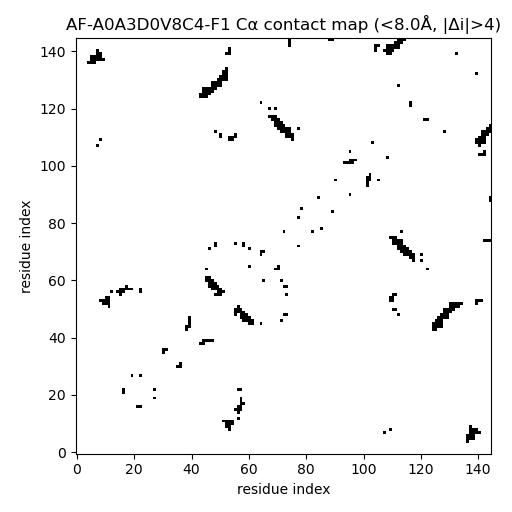-8.375 -9.484 1.00 93.06 91 GLY A C 1
ATOM 753 O O . GLY A 1 91 ? -9.745 -8.588 -10.659 1.00 93.06 91 GLY A O 1
ATOM 754 N N . THR A 1 92 ? -10.391 -8.135 -8.561 1.00 95.06 92 THR A N 1
ATOM 755 C CA . THR A 1 92 ? -11.832 -8.088 -8.872 1.00 95.06 92 THR A CA 1
ATOM 756 C C . THR A 1 92 ? -12.225 -6.845 -9.675 1.00 95.06 92 THR A C 1
ATOM 758 O O . THR A 1 92 ? -13.010 -6.947 -10.615 1.00 95.06 92 THR A O 1
ATOM 761 N N . ILE A 1 93 ? -11.655 -5.682 -9.337 1.00 94.94 93 ILE A N 1
ATOM 762 C CA . ILE A 1 93 ? -11.918 -4.404 -10.023 1.00 94.94 93 ILE A CA 1
ATOM 763 C C . ILE A 1 93 ? -10.987 -4.192 -11.218 1.00 94.94 93 ILE A C 1
ATOM 765 O O . ILE A 1 93 ? -11.436 -3.743 -12.268 1.00 94.94 93 ILE A O 1
ATOM 769 N N . ILE A 1 94 ? -9.700 -4.529 -11.071 1.00 93.75 94 ILE A N 1
ATOM 770 C CA . ILE A 1 94 ? -8.706 -4.478 -12.155 1.00 93.75 94 ILE A CA 1
ATOM 771 C C . ILE A 1 94 ? -8.158 -5.894 -12.377 1.00 93.75 94 ILE A C 1
ATOM 773 O O . ILE A 1 94 ? -7.173 -6.275 -11.725 1.00 93.75 94 ILE A O 1
ATOM 777 N N . PRO A 1 95 ? -8.790 -6.680 -13.270 1.00 93.81 95 PRO A N 1
ATOM 778 C CA . PRO A 1 95 ? -8.353 -8.031 -13.592 1.00 93.81 95 PRO A CA 1
ATOM 779 C C . PRO A 1 95 ? -6.956 -8.072 -14.206 1.00 93.81 95 PRO A C 1
ATOM 781 O O . PRO A 1 95 ? -6.525 -7.149 -14.896 1.00 93.81 95 PRO A O 1
ATOM 784 N N . VAL A 1 96 ? -6.277 -9.209 -14.043 1.00 91.06 96 VAL A N 1
ATOM 785 C CA . VAL A 1 96 ? -4.925 -9.448 -14.583 1.00 91.06 96 VAL A CA 1
ATOM 786 C C . VAL A 1 96 ? -4.846 -9.167 -16.089 1.00 91.06 96 VAL A C 1
ATOM 788 O O . VAL A 1 96 ? -3.847 -8.653 -16.574 1.00 91.06 96 VAL A O 1
ATOM 791 N N . GLY A 1 97 ? -5.900 -9.492 -16.840 1.00 92.00 97 GLY A N 1
ATOM 792 C CA . GLY A 1 97 ? -5.961 -9.333 -18.295 1.00 92.00 97 GLY A CA 1
ATOM 793 C C . GLY A 1 97 ? -6.574 -8.023 -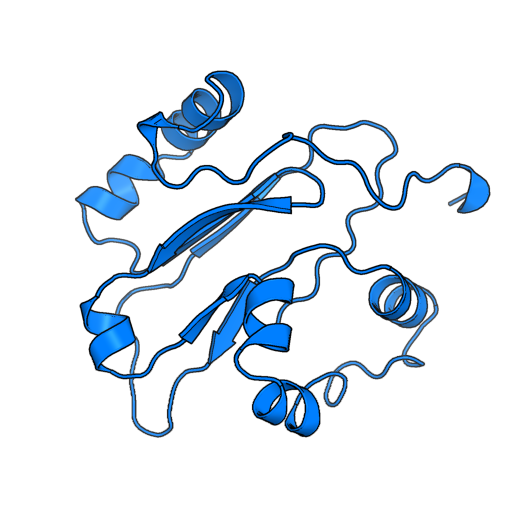18.791 1.00 92.00 97 GLY A C 1
ATOM 794 O O . GLY A 1 97 ? -6.831 -7.927 -19.986 1.00 92.00 97 GLY A O 1
ATOM 795 N N . ASP A 1 98 ? -6.847 -7.052 -17.913 1.00 94.12 98 ASP A N 1
ATOM 796 C CA . ASP A 1 98 ? -7.560 -5.818 -18.277 1.00 94.12 98 ASP A CA 1
ATOM 797 C C . ASP A 1 98 ? -6.868 -5.059 -19.422 1.00 94.12 98 ASP A C 1
ATOM 799 O O . ASP A 1 98 ? -7.479 -4.707 -20.430 1.00 94.12 98 ASP A O 1
ATOM 803 N N . ASN A 1 99 ? -5.554 -4.872 -19.305 1.00 93.44 99 ASN A N 1
ATOM 804 C CA . ASN A 1 99 ? -4.718 -4.308 -20.354 1.00 93.44 99 ASN A CA 1
ATOM 805 C C . ASN A 1 99 ? -3.249 -4.713 -20.154 1.00 93.44 99 ASN A C 1
ATOM 807 O O . ASN A 1 99 ? -2.869 -5.239 -19.109 1.00 93.44 99 ASN A O 1
ATOM 811 N N . LYS A 1 100 ? -2.395 -4.414 -21.144 1.00 90.81 100 LYS A N 1
ATOM 812 C CA . LYS A 1 100 ? -0.962 -4.764 -21.118 1.00 90.81 100 LYS A CA 1
ATOM 813 C C . LYS A 1 100 ? -0.243 -4.295 -19.843 1.00 90.81 100 LYS A C 1
ATOM 815 O O . LYS A 1 100 ? 0.614 -5.016 -19.338 1.00 90.81 100 LYS A O 1
ATOM 820 N N . PHE A 1 101 ? -0.567 -3.108 -19.332 1.00 90.12 101 PHE A N 1
ATOM 821 C CA . PHE A 1 101 ? 0.063 -2.556 -18.131 1.00 90.12 101 PHE A CA 1
ATOM 822 C C . PHE A 1 101 ? -0.484 -3.191 -16.856 1.00 90.12 101 PHE A C 1
ATOM 824 O O . PHE A 1 101 ? 0.297 -3.454 -15.951 1.00 90.12 101 PHE A O 1
ATOM 831 N N . ALA A 1 102 ? -1.781 -3.505 -16.799 1.00 91.69 102 ALA A N 1
ATOM 832 C CA . ALA A 1 102 ? -2.369 -4.245 -15.683 1.00 91.69 102 ALA A CA 1
ATOM 833 C C . ALA A 1 102 ? -1.794 -5.667 -15.581 1.00 91.69 102 ALA A C 1
ATOM 835 O O . ALA A 1 102 ? -1.451 -6.109 -14.483 1.00 91.69 102 ALA A O 1
ATOM 836 N N . SER A 1 103 ? -1.608 -6.355 -16.713 1.00 92.19 103 SER A N 1
ATOM 837 C CA . SER A 1 103 ? -0.960 -7.672 -16.745 1.00 92.19 103 SER A CA 1
ATOM 838 C C . SER A 1 103 ? 0.485 -7.602 -16.270 1.00 92.19 103 SER A C 1
ATOM 840 O O . SER A 1 103 ? 0.903 -8.428 -15.465 1.00 92.19 103 SER A O 1
ATOM 842 N N . LEU A 1 104 ? 1.232 -6.596 -16.731 1.00 90.38 104 LEU A N 1
ATOM 843 C CA . LEU A 1 104 ? 2.611 -6.380 -16.306 1.00 90.38 104 LEU A CA 1
ATOM 844 C C . LEU A 1 104 ? 2.687 -6.046 -14.810 1.00 90.38 104 LEU A C 1
ATOM 846 O O . LEU A 1 104 ? 3.382 -6.740 -14.084 1.00 90.38 104 LEU A O 1
ATOM 850 N N . ASN A 1 105 ? 1.922 -5.061 -14.332 1.00 91.06 105 ASN A N 1
ATOM 851 C CA . ASN A 1 105 ? 1.844 -4.697 -12.914 1.00 91.06 105 ASN A CA 1
ATOM 852 C C . ASN A 1 105 ? 1.472 -5.900 -12.042 1.00 91.06 105 ASN A C 1
ATOM 854 O O . ASN A 1 105 ? 2.125 -6.135 -11.040 1.00 91.06 105 ASN A O 1
ATOM 858 N N . THR A 1 106 ? 0.508 -6.723 -12.455 1.00 90.62 106 THR A N 1
ATOM 859 C CA . THR A 1 106 ? 0.153 -7.933 -11.697 1.00 90.62 106 THR A CA 1
ATOM 860 C C . THR A 1 106 ? 1.278 -8.972 -11.671 1.00 90.62 106 THR A C 1
ATOM 862 O O . THR A 1 106 ? 1.394 -9.724 -10.713 1.00 90.62 106 THR A O 1
ATOM 865 N N . ALA A 1 107 ? 2.101 -9.057 -12.716 1.00 89.44 107 ALA A N 1
ATOM 866 C CA . ALA A 1 107 ? 3.185 -10.033 -12.774 1.00 89.44 107 ALA A CA 1
ATOM 867 C C . ALA A 1 107 ? 4.426 -9.608 -11.976 1.00 89.44 107 ALA A C 1
ATOM 869 O O . ALA A 1 107 ? 5.165 -10.471 -11.506 1.00 89.44 107 ALA A O 1
ATOM 870 N N . VAL A 1 108 ? 4.682 -8.301 -11.873 1.00 87.12 108 VAL A N 1
ATOM 871 C CA . VAL A 1 108 ? 5.935 -7.761 -11.323 1.00 87.12 108 VAL A CA 1
ATOM 872 C C . VAL A 1 108 ? 5.718 -6.681 -10.265 1.00 87.12 108 VAL A C 1
ATOM 874 O O . VAL A 1 108 ? 6.579 -5.816 -10.119 1.00 87.12 108 VAL A O 1
ATOM 877 N N . TRP A 1 109 ? 4.578 -6.674 -9.560 1.00 86.88 109 TRP A N 1
ATOM 878 C CA . TRP A 1 109 ? 4.357 -5.643 -8.547 1.00 86.88 109 TRP A CA 1
ATOM 879 C C . TRP A 1 109 ? 5.455 -5.679 -7.483 1.00 86.88 109 TRP A C 1
ATOM 881 O O . TRP A 1 109 ? 6.036 -6.724 -7.183 1.00 86.88 109 TRP A O 1
ATOM 891 N N . SER A 1 110 ? 5.718 -4.516 -6.907 1.00 80.88 110 SER A N 1
ATOM 892 C CA . SER A 1 110 ? 6.652 -4.357 -5.802 1.00 80.88 110 SER A CA 1
ATOM 893 C C . SER A 1 110 ? 6.151 -3.256 -4.877 1.00 80.88 110 SER A C 1
ATOM 895 O O . SER A 1 110 ? 6.015 -2.098 -5.301 1.00 80.88 110 SER A O 1
ATOM 897 N N . GLY A 1 111 ? 5.865 -3.616 -3.628 1.00 80.38 111 GLY A N 1
ATOM 898 C CA . GLY A 1 111 ? 5.264 -2.706 -2.666 1.00 80.38 111 GLY A CA 1
ATOM 899 C C . GLY A 1 111 ? 3.850 -2.265 -3.056 1.00 80.38 111 GLY A C 1
ATOM 900 O O . GLY A 1 111 ? 3.112 -2.947 -3.772 1.00 80.38 111 GLY A O 1
ATOM 901 N N . GLY A 1 112 ? 3.475 -1.086 -2.579 1.00 85.56 112 GLY A N 1
ATOM 902 C CA . GLY A 1 112 ? 2.114 -0.575 -2.563 1.00 85.56 112 GLY A CA 1
ATOM 903 C C . GLY A 1 112 ? 1.581 -0.459 -1.139 1.00 85.56 112 GLY A C 1
ATOM 904 O O . GLY A 1 112 ? 2.294 -0.674 -0.157 1.00 85.56 112 GLY A O 1
ATOM 905 N N . SER A 1 113 ? 0.308 -0.103 -1.040 1.00 87.38 113 SER A N 1
ATOM 906 C CA . SER A 1 113 ? -0.402 0.035 0.229 1.00 87.38 113 SER A CA 1
ATOM 907 C C . SER A 1 113 ? -1.630 -0.866 0.280 1.00 87.38 113 SER A C 1
ATOM 909 O O . SER A 1 113 ? -2.332 -1.031 -0.710 1.00 87.38 113 SER A O 1
ATOM 911 N N . PHE A 1 114 ? -1.933 -1.399 1.453 1.00 90.94 114 PHE A N 1
ATOM 912 C CA . PHE A 1 114 ? -3.161 -2.135 1.710 1.00 90.94 114 PHE A CA 1
ATOM 913 C C . PHE A 1 114 ? -3.957 -1.449 2.810 1.00 90.94 114 PHE A C 1
ATOM 915 O O . PHE A 1 114 ? -3.401 -1.167 3.874 1.00 90.94 114 PHE A O 1
ATOM 922 N N . VAL A 1 115 ? -5.242 -1.192 2.571 1.00 92.06 115 VAL A N 1
ATOM 923 C CA . VAL A 1 115 ? -6.152 -0.607 3.562 1.00 92.06 115 VAL A CA 1
ATOM 924 C C . VAL A 1 115 ? -7.430 -1.433 3.654 1.00 92.06 115 VAL A C 1
ATOM 926 O O . VAL A 1 115 ? -8.221 -1.489 2.718 1.00 92.06 115 VAL A O 1
ATOM 929 N N . TYR A 1 116 ? -7.707 -1.974 4.838 1.00 93.19 116 TYR A N 1
ATOM 930 C CA . TYR A 1 116 ? -8.993 -2.585 5.156 1.00 93.19 116 TYR A CA 1
ATOM 931 C C . TYR A 1 116 ? -9.661 -1.863 6.325 1.00 93.19 116 TYR A C 1
ATOM 933 O O . TYR A 1 116 ? -9.096 -1.735 7.411 1.00 93.19 116 TYR A O 1
ATOM 941 N N . VAL A 1 117 ? -10.897 -1.412 6.104 1.00 93.44 117 VAL A N 1
ATOM 942 C CA . VAL A 1 117 ? -11.736 -0.782 7.129 1.00 93.44 117 VAL A CA 1
ATOM 943 C C . VAL A 1 117 ? -12.917 -1.709 7.428 1.00 93.44 117 VAL A C 1
ATOM 945 O O . VAL A 1 117 ? -13.744 -1.937 6.538 1.00 93.44 117 VAL A O 1
ATOM 948 N N . PRO A 1 118 ? -13.040 -2.241 8.659 1.00 93.88 118 PRO A N 1
ATOM 949 C CA . PRO A 1 118 ? -14.146 -3.117 9.015 1.00 93.88 118 PRO A CA 1
ATOM 950 C C . PRO A 1 118 ? -15.508 -2.444 8.851 1.00 93.88 118 PRO A C 1
ATOM 952 O O . PRO A 1 118 ? -15.681 -1.236 9.035 1.00 93.88 118 PRO A O 1
ATOM 955 N N . LYS A 1 119 ? -16.527 -3.255 8.561 1.00 94.56 119 LYS A N 1
ATOM 956 C CA . LYS A 1 119 ? -17.899 -2.768 8.406 1.00 94.56 119 LYS A CA 1
ATOM 957 C C . LYS A 1 119 ? -18.365 -2.021 9.661 1.00 94.56 119 LYS A C 1
ATOM 959 O O . LYS A 1 119 ? -18.407 -2.586 10.748 1.00 94.56 119 LYS A O 1
ATOM 964 N N . GLY A 1 120 ? -18.810 -0.780 9.472 1.00 94.19 120 GLY A N 1
ATOM 965 C CA . GLY A 1 120 ? -19.330 0.069 10.548 1.00 94.19 120 GLY A CA 1
ATOM 966 C C . GLY A 1 120 ? -18.271 0.909 11.264 1.00 94.19 120 GLY A C 1
ATOM 967 O O . GLY A 1 120 ? -18.643 1.722 12.105 1.00 94.19 120 GLY A O 1
ATOM 968 N N . VAL A 1 121 ? -16.991 0.761 10.915 1.00 93.44 121 VAL A N 1
ATOM 969 C CA . VAL A 1 121 ? -15.912 1.637 11.386 1.00 93.44 121 VAL A CA 1
ATOM 970 C C . VAL A 1 121 ? -15.845 2.877 10.497 1.00 93.44 121 VAL A C 1
ATOM 972 O O . VAL A 1 121 ? -15.944 2.783 9.272 1.00 93.44 121 VAL A O 1
ATOM 975 N N . HIS A 1 122 ? -15.685 4.047 11.116 1.00 88.88 122 HIS A N 1
ATOM 976 C CA . HIS A 1 122 ? -15.466 5.308 10.418 1.00 88.88 122 HIS A CA 1
ATOM 977 C C . HIS A 1 122 ? -14.093 5.859 10.794 1.00 88.88 122 HIS A C 1
ATOM 979 O O . HIS A 1 122 ? -13.787 6.028 11.970 1.00 88.88 122 HIS A O 1
ATOM 985 N N . VAL A 1 123 ? -13.260 6.106 9.786 1.00 85.44 123 VAL A N 1
ATOM 986 C CA . VAL A 1 123 ? -11.907 6.629 9.974 1.00 85.44 123 VAL A CA 1
ATOM 987 C C . VAL A 1 123 ? -11.964 8.150 9.839 1.00 85.44 123 VAL A C 1
ATOM 989 O O . VAL A 1 123 ? -12.051 8.671 8.730 1.00 85.44 123 VAL A O 1
ATOM 992 N N . ASP A 1 124 ? -11.934 8.856 10.971 1.00 77.31 124 ASP A N 1
ATOM 993 C CA . ASP A 1 124 ? -12.110 10.320 11.033 1.00 77.31 124 ASP A CA 1
ATOM 994 C C . ASP A 1 124 ? -10.902 11.124 10.530 1.00 77.31 124 ASP A C 1
ATOM 996 O O . ASP A 1 124 ? -11.001 12.319 10.247 1.00 77.31 124 ASP A O 1
ATOM 1000 N N . ILE A 1 125 ? -9.735 10.489 10.454 1.00 72.50 125 ILE A N 1
ATOM 1001 C CA . ILE A 1 125 ? -8.465 11.147 10.149 1.00 72.50 125 ILE A CA 1
ATOM 1002 C C . ILE A 1 125 ? -7.846 10.441 8.943 1.00 72.50 125 ILE A C 1
ATOM 1004 O O . ILE A 1 125 ? -7.752 9.213 8.945 1.00 72.50 125 ILE A O 1
ATOM 1008 N N . PRO A 1 126 ? -7.405 11.184 7.916 1.00 77.44 126 PRO A N 1
ATOM 1009 C CA . PRO A 1 126 ? -6.943 10.589 6.673 1.00 77.44 126 PRO A CA 1
ATOM 1010 C C . PRO A 1 126 ? -5.732 9.672 6.884 1.00 77.44 126 PRO A C 1
ATOM 1012 O O . PRO A 1 126 ? -4.793 9.997 7.618 1.00 77.44 126 PRO A O 1
ATOM 1015 N N . LEU A 1 127 ? -5.750 8.538 6.184 1.00 74.69 127 LEU A N 1
ATOM 1016 C CA . LEU A 1 127 ? -4.568 7.716 5.944 1.00 74.69 127 LEU A CA 1
ATOM 1017 C C . LEU A 1 127 ? -3.782 8.334 4.788 1.00 74.69 127 LEU A C 1
ATOM 1019 O O . LEU A 1 127 ? -4.375 8.738 3.784 1.00 74.69 127 LEU A O 1
ATOM 1023 N N . GLN A 1 128 ? -2.461 8.420 4.920 1.00 71.56 128 GLN A N 1
ATOM 1024 C CA . GLN A 1 128 ? -1.601 8.947 3.866 1.00 71.56 128 GLN A CA 1
ATOM 1025 C C . GLN A 1 128 ? -0.536 7.926 3.482 1.00 71.56 128 GLN A C 1
ATOM 1027 O O . GLN A 1 128 ? 0.177 7.388 4.325 1.00 71.56 128 GLN A O 1
ATOM 1032 N N . ALA A 1 129 ? -0.419 7.683 2.179 1.00 68.94 129 ALA A N 1
ATOM 1033 C CA . ALA A 1 129 ? 0.656 6.897 1.600 1.00 68.94 129 ALA A CA 1
ATOM 1034 C C . ALA A 1 129 ? 1.497 7.806 0.695 1.00 68.94 129 ALA A C 1
ATOM 1036 O O . ALA A 1 129 ? 0.956 8.493 -0.174 1.00 68.94 129 ALA A O 1
ATOM 1037 N N . TYR A 1 130 ? 2.808 7.830 0.920 1.00 68.38 130 TYR A N 1
ATOM 1038 C CA . TYR A 1 130 ? 3.768 8.599 0.135 1.00 68.38 130 TYR A CA 1
ATOM 1039 C C . TYR A 1 130 ? 4.600 7.653 -0.719 1.00 68.38 130 TYR A C 1
ATOM 1041 O O . TYR A 1 130 ? 5.279 6.778 -0.190 1.00 68.38 130 TYR A O 1
ATOM 1049 N N . PHE A 1 131 ? 4.597 7.874 -2.030 1.00 67.25 131 PHE A N 1
ATOM 1050 C CA . PHE A 1 131 ? 5.372 7.093 -2.990 1.00 67.25 131 PHE A CA 1
ATOM 1051 C C . PHE A 1 131 ? 6.433 7.982 -3.630 1.00 67.25 131 PHE A C 1
ATOM 1053 O O . PHE A 1 131 ? 6.123 9.078 -4.109 1.00 67.25 131 PHE A O 1
ATOM 1060 N N . ARG A 1 132 ? 7.697 7.545 -3.621 1.00 67.00 132 ARG A N 1
ATOM 1061 C CA . ARG A 1 132 ? 8.798 8.305 -4.219 1.00 67.00 132 ARG A CA 1
ATOM 1062 C C . ARG A 1 132 ? 9.733 7.443 -5.060 1.00 67.00 132 ARG A C 1
ATOM 1064 O O . ARG A 1 132 ? 10.223 6.414 -4.608 1.00 67.00 132 ARG A O 1
ATOM 1071 N N . ILE A 1 133 ? 10.056 7.966 -6.242 1.00 60.28 133 ILE A N 1
ATOM 1072 C CA . ILE A 1 133 ? 11.032 7.414 -7.186 1.00 60.28 133 ILE A CA 1
ATOM 1073 C C . ILE A 1 133 ? 12.250 8.336 -7.230 1.00 60.28 133 ILE A C 1
ATOM 1075 O O . ILE A 1 133 ? 12.080 9.538 -7.444 1.00 60.28 133 ILE A O 1
ATOM 1079 N N . ASN A 1 134 ? 13.458 7.789 -7.089 1.00 60.91 134 ASN A N 1
ATOM 1080 C CA . ASN A 1 134 ? 14.706 8.535 -7.277 1.00 60.91 134 ASN A CA 1
ATOM 1081 C C . ASN A 1 134 ? 15.656 7.880 -8.305 1.00 60.91 134 ASN A C 1
ATOM 1083 O O . ASN A 1 134 ? 16.618 8.524 -8.725 1.00 60.91 134 ASN A O 1
ATOM 1087 N N . THR A 1 135 ? 15.380 6.656 -8.773 1.00 58.03 135 THR A N 1
ATOM 1088 C CA . THR A 1 135 ? 16.229 5.931 -9.729 1.00 58.03 135 THR A CA 1
ATOM 1089 C C . THR A 1 135 ? 15.800 6.159 -11.182 1.00 58.03 135 THR A C 1
ATOM 1091 O O . THR A 1 135 ? 14.663 5.893 -11.573 1.00 58.03 135 THR A O 1
ATOM 1094 N N . GLU A 1 136 ? 16.737 6.604 -12.027 1.00 59.16 136 GLU A N 1
ATOM 1095 C CA . GLU A 1 136 ? 16.504 6.761 -13.468 1.00 59.16 136 GLU A CA 1
ATOM 1096 C C . GLU A 1 136 ? 16.238 5.411 -14.164 1.00 59.16 136 GLU A C 1
ATOM 1098 O O . GLU A 1 136 ? 16.902 4.407 -13.895 1.00 59.16 136 GLU A O 1
ATOM 1103 N N . ASN A 1 137 ? 15.289 5.397 -15.110 1.00 58.59 137 ASN A N 1
ATOM 1104 C CA . ASN A 1 137 ? 14.863 4.218 -15.887 1.00 58.59 137 ASN A CA 1
ATOM 1105 C C . ASN A 1 137 ? 14.297 3.045 -15.055 1.00 58.59 137 ASN A C 1
ATOM 1107 O O . ASN A 1 137 ? 14.284 1.898 -15.516 1.00 58.59 137 ASN A O 1
ATOM 1111 N N . MET A 1 138 ? 13.803 3.320 -13.846 1.00 63.81 138 MET A N 1
ATOM 1112 C CA . MET A 1 138 ? 13.025 2.361 -13.062 1.00 63.81 138 MET A CA 1
ATOM 1113 C C . MET A 1 138 ? 11.538 2.427 -13.441 1.00 63.81 138 MET A C 1
ATOM 1115 O O . MET A 1 138 ? 10.976 3.511 -13.604 1.00 63.81 138 MET A O 1
ATOM 1119 N N . GLY A 1 139 ? 10.889 1.267 -13.565 1.00 63.84 139 GLY A N 1
ATOM 1120 C CA . GLY A 1 139 ? 9.429 1.180 -13.602 1.00 63.84 139 GLY A CA 1
ATOM 1121 C C . GLY A 1 139 ? 8.885 0.938 -12.197 1.00 63.84 139 GLY A C 1
ATOM 1122 O O . GLY A 1 139 ? 9.294 -0.026 -11.559 1.00 63.84 139 GLY A O 1
ATOM 1123 N N . GLN A 1 140 ? 7.973 1.787 -11.718 1.00 70.12 140 GLN A N 1
ATOM 1124 C CA . GLN A 1 140 ? 7.270 1.544 -10.457 1.00 70.12 140 GLN A CA 1
ATOM 1125 C C . GLN A 1 140 ? 6.004 0.726 -10.729 1.00 70.12 140 GLN A C 1
ATOM 1127 O O . GLN A 1 140 ? 5.152 1.126 -11.525 1.00 70.12 140 GLN A O 1
ATOM 1132 N N . PHE A 1 141 ? 5.886 -0.421 -10.064 1.00 83.44 141 PHE A N 1
ATOM 1133 C CA . PHE A 1 141 ? 4.735 -1.314 -10.169 1.00 83.44 141 PHE A CA 1
ATOM 1134 C C . PHE A 1 141 ? 4.095 -1.489 -8.795 1.00 83.44 141 PHE A C 1
ATOM 1136 O O . PHE A 1 141 ? 4.037 -2.583 -8.254 1.00 83.44 141 PHE A O 1
ATOM 1143 N N . GLU A 1 142 ? 3.631 -0.395 -8.206 1.00 85.25 142 GLU A N 1
ATOM 1144 C CA . GLU A 1 142 ? 2.894 -0.462 -6.946 1.00 85.25 142 GLU A CA 1
ATOM 1145 C C . GLU A 1 142 ? 1.517 -1.101 -7.149 1.00 85.25 142 GLU A C 1
ATOM 1147 O O . GLU A 1 142 ? 0.901 -0.987 -8.219 1.00 85.25 142 GLU A O 1
ATOM 1152 N N . ARG A 1 143 ? 1.029 -1.791 -6.119 1.00 88.50 143 ARG A N 1
ATOM 1153 C CA . ARG A 1 143 ? -0.313 -2.369 -6.116 1.00 88.50 143 ARG A CA 1
ATOM 1154 C C . ARG A 1 143 ? -1.017 -1.975 -4.834 1.00 88.50 143 ARG A C 1
ATOM 1156 O O . ARG A 1 143 ? -0.620 -2.433 -3.773 1.00 88.50 143 ARG A O 1
ATOM 1163 N N . THR A 1 144 ? -2.061 -1.160 -4.940 1.00 90.56 144 THR A N 1
ATOM 1164 C CA . THR A 1 144 ? -2.883 -0.783 -3.786 1.00 90.56 144 THR A CA 1
ATOM 1165 C C . THR A 1 144 ? -4.191 -1.560 -3.777 1.00 90.56 144 THR A C 1
ATOM 1167 O O . THR A 1 144 ? -4.841 -1.668 -4.823 1.00 90.56 144 THR A O 1
ATOM 1170 N N . LEU A 1 145 ? -4.546 -2.108 -2.611 1.00 90.69 145 LEU A N 1
ATOM 1171 C CA . LEU A 1 145 ? -5.809 -2.807 -2.358 1.00 90.69 145 LEU A CA 1
ATOM 1172 C C . LEU A 1 145 ? -6.528 -2.201 -1.148 1.00 90.69 145 LEU A C 1
ATOM 1174 O O . LEU A 1 145 ? -5.879 -2.048 -0.091 1.00 90.69 145 LEU A O 1
#

Solvent-accessible surface area (backbone atoms only — not comparable to full-atom values): 8521 Å² total; per-residue (Å²): 135,70,70,91,72,44,42,64,72,51,83,78,61,100,64,67,30,91,46,79,84,62,41,56,68,74,60,44,57,47,41,55,76,71,40,50,64,58,35,52,76,68,61,64,36,47,26,44,40,36,31,40,60,36,39,62,43,39,74,49,68,41,69,74,44,48,74,64,57,37,44,70,44,45,27,65,58,38,48,71,76,42,46,69,58,42,72,73,51,64,48,71,88,64,36,54,79,72,40,78,65,44,34,47,35,67,74,49,51,35,37,40,41,25,62,46,73,46,93,91,63,80,81,91,47,54,73,46,75,47,80,44,79,84,66,85,64,56,51,83,26,62,44,74,84

Sequence (145 aa):
IDFDNIKYFVRSTEKQAATWEDLPEDIRNTYEKLGIPEAERSRLVSGVAAQYESEVVYHQIREDLEAQGVIFLDTDTALREHPEIFQEYFGTIIPVGDNKFASLNTAVWSGGSFVYVPKGVHVDIPLQAYFRINTENMGQFERTL

pLDDT: mean 77.95, std 13.01, range [53.59, 97.12]

Foldseek 3Di:
DDPVQADLADDPDPDAQPDLVSDDPVVSVVCVVVCVVVCVVVVLAQWEFEAEGQATRDTDGHPVCVVQVKDKDKPVVCCVPPVVVCVVDPCPVPNCVNDPLSVVLVVRAGIAMEIDHDPPDDDPHHHDYHYDYDDPRYDHSHDYD

Radius of gyration: 16.15 Å; Cα contacts (8 Å, |Δi|>4): 218; chains: 1; bounding box: 39×33×43 Å